Protein AF-A0A4Y8CAP1-F1 (afdb_monomer)

Sequence (110 aa):
MKALWLFLSFTLWLFGAQNLELIKGQALFLELDKKDFLSLKNNDKNIPTFTHPKNQEKILAIFSLPYKNPPQNTKLIAFYKDRKEEIFIKTLEGNYKSEKLQVENKKIFP

Solvent-accessible surface area (backbone atoms only — not comparable to full-atom values): 6872 Å² total; per-residue (Å²): 114,74,67,58,57,58,54,57,61,58,62,73,72,74,74,77,78,79,72,42,76,44,42,45,56,42,73,44,80,45,80,42,68,46,76,60,54,75,50,35,25,50,81,93,44,76,53,72,70,46,74,36,92,85,47,86,63,29,26,32,31,79,48,69,40,48,64,74,86,52,66,68,62,45,64,36,40,40,36,37,83,91,51,74,45,81,46,47,35,37,52,36,81,69,88,79,84,85,85,88,82,90,75,65,62,67,80,82,56,116

Structure (mmCIF, N/CA/C/O backbone):
data_AF-A0A4Y8CAP1-F1
#
_entry.id   AF-A0A4Y8CAP1-F1
#
loop_
_atom_site.group_PDB
_atom_site.id
_atom_site.type_symbol
_atom_site.label_atom_id
_atom_site.label_alt_id
_atom_site.label_comp_id
_atom_site.label_asym_id
_atom_site.label_entity_id
_atom_site.label_seq_id
_atom_site.pdbx_PDB_ins_code
_atom_site.Cartn_x
_atom_site.Cartn_y
_atom_site.Cartn_z
_atom_site.occupancy
_atom_site.B_iso_or_equiv
_atom_site.auth_seq_id
_atom_site.auth_comp_id
_atom_site.auth_asym_id
_atom_site.auth_atom_id
_atom_site.pdbx_PDB_model_num
ATOM 1 N N . MET A 1 1 ? 14.204 34.348 32.697 1.00 56.31 1 MET A N 1
ATOM 2 C CA . MET A 1 1 ? 14.857 33.968 31.418 1.00 56.31 1 MET A CA 1
ATOM 3 C C . MET A 1 1 ? 15.151 32.473 31.292 1.00 56.31 1 MET A C 1
ATOM 5 O O . MET A 1 1 ? 14.858 31.928 30.241 1.00 56.31 1 MET A O 1
ATOM 9 N N . LYS A 1 2 ? 15.661 31.779 32.325 1.00 59.00 2 LYS A N 1
ATOM 10 C CA . LYS A 1 2 ? 15.974 30.331 32.250 1.00 59.00 2 LYS A CA 1
ATOM 11 C C . LYS A 1 2 ? 14.756 29.425 31.973 1.00 59.00 2 LYS A C 1
ATOM 13 O O . LYS A 1 2 ? 14.877 28.459 31.234 1.00 59.00 2 LYS A O 1
ATOM 18 N N . ALA A 1 3 ? 13.576 29.778 32.491 1.00 62.09 3 ALA A N 1
ATOM 19 C CA . ALA A 1 3 ? 12.333 29.032 32.253 1.00 62.09 3 ALA A CA 1
ATOM 20 C C . ALA A 1 3 ? 11.832 29.112 30.797 1.00 62.09 3 ALA A C 1
ATOM 22 O O . ALA A 1 3 ? 11.219 28.171 30.310 1.00 62.09 3 ALA A O 1
ATOM 23 N N . LEU A 1 4 ? 12.137 30.205 30.083 1.00 68.81 4 LEU A N 1
ATOM 24 C CA . LEU A 1 4 ? 11.724 30.387 28.688 1.00 68.81 4 LEU A CA 1
ATOM 25 C C . LEU A 1 4 ? 12.481 29.429 27.755 1.00 68.81 4 LEU A C 1
ATO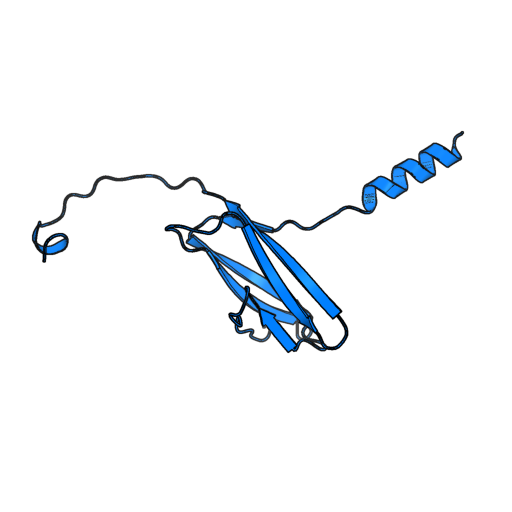M 27 O O . LEU A 1 4 ? 11.895 28.868 26.839 1.00 68.81 4 LEU A O 1
ATOM 31 N N . TRP A 1 5 ? 13.765 29.190 28.039 1.00 67.62 5 TRP A N 1
ATOM 32 C CA . TRP A 1 5 ? 14.599 28.232 27.307 1.00 67.62 5 TRP A CA 1
ATOM 33 C C . TRP A 1 5 ? 14.142 26.782 27.508 1.00 67.62 5 TRP A C 1
ATOM 35 O O . TRP A 1 5 ? 14.177 25.992 26.571 1.00 67.62 5 TRP A O 1
ATOM 45 N N . LEU A 1 6 ? 13.659 26.456 28.710 1.00 69.38 6 LEU A N 1
ATOM 46 C CA . LEU A 1 6 ? 13.090 25.146 29.045 1.00 69.38 6 LEU A CA 1
ATOM 47 C C . LEU A 1 6 ? 11.741 24.905 28.350 1.00 69.38 6 LEU A C 1
ATOM 49 O O . LEU A 1 6 ? 11.434 23.785 27.961 1.00 69.38 6 LEU A O 1
ATOM 53 N N . PHE A 1 7 ? 10.952 25.962 28.151 1.00 68.56 7 PHE A N 1
ATOM 54 C CA . PHE A 1 7 ? 9.703 25.881 27.394 1.00 68.56 7 PHE A CA 1
ATOM 55 C C . PHE A 1 7 ? 9.959 25.740 25.8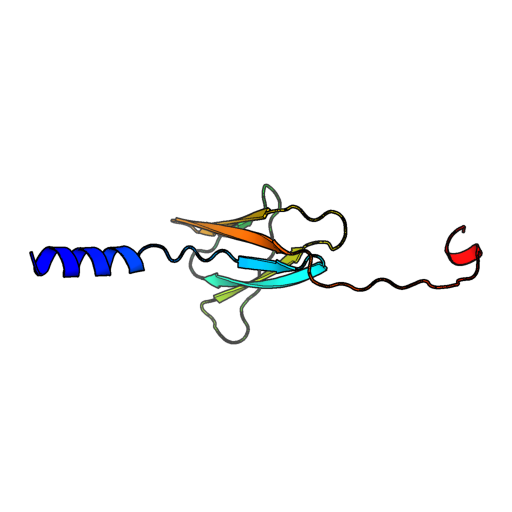85 1.00 68.56 7 PHE A C 1
ATOM 57 O O . PHE A 1 7 ? 9.262 24.991 25.205 1.00 68.56 7 PHE A O 1
ATOM 64 N N . LEU A 1 8 ? 10.996 26.411 25.366 1.00 68.50 8 LEU A N 1
ATOM 65 C CA . LEU A 1 8 ? 11.376 26.359 23.951 1.00 68.50 8 LEU A CA 1
ATOM 66 C C . LEU A 1 8 ? 11.950 24.995 23.531 1.00 68.50 8 LEU A C 1
ATOM 68 O O . LEU A 1 8 ? 11.790 24.591 22.383 1.00 68.50 8 LEU A O 1
ATOM 72 N N . SER A 1 9 ? 12.606 24.266 24.440 1.00 68.25 9 SER A N 1
ATOM 73 C CA . SER A 1 9 ? 13.082 22.908 24.143 1.00 68.25 9 SER A CA 1
ATOM 74 C C . SER A 1 9 ? 11.943 21.886 24.098 1.00 68.25 9 SER A C 1
ATOM 76 O O . SER A 1 9 ? 12.045 20.898 23.372 1.00 68.25 9 SER A O 1
ATOM 78 N N . PHE A 1 10 ? 10.843 22.131 24.816 1.00 64.44 10 PHE A N 1
ATOM 79 C CA . PHE A 1 10 ? 9.694 21.225 24.869 1.00 64.44 10 PHE A CA 1
ATOM 80 C C . PHE A 1 10 ? 8.830 21.281 23.598 1.00 64.44 10 PHE A C 1
ATOM 82 O O . PHE A 1 10 ? 8.250 20.275 23.194 1.00 64.44 10 PHE A O 1
ATOM 89 N N . THR A 1 11 ? 8.777 22.429 22.914 1.00 67.69 11 THR A N 1
ATOM 90 C CA . THR A 1 11 ? 7.980 22.589 21.683 1.00 67.69 11 THR A CA 1
ATOM 91 C C . THR A 1 11 ? 8.588 21.890 20.466 1.00 67.69 11 THR A C 1
ATOM 93 O O . THR A 1 11 ? 7.858 21.539 19.540 1.00 67.69 11 THR A O 1
ATOM 96 N N . LEU A 1 12 ? 9.897 21.618 20.476 1.00 60.38 12 LEU A N 1
ATOM 97 C CA . LEU A 1 12 ? 10.597 20.929 19.383 1.00 60.38 12 LEU A CA 1
ATOM 98 C C . LEU A 1 12 ? 10.274 19.428 19.295 1.00 60.38 12 LEU A C 1
ATOM 100 O O . LEU A 1 12 ? 10.524 18.814 18.262 1.00 60.38 12 LEU A O 1
ATOM 104 N N . TRP A 1 13 ? 9.687 18.838 20.340 1.00 57.38 13 TRP A N 1
ATOM 105 C CA . TRP A 1 13 ? 9.335 17.412 20.372 1.00 57.38 13 TRP A CA 1
ATOM 106 C C . TRP A 1 13 ? 7.915 17.111 19.871 1.00 57.38 13 TRP A C 1
ATOM 108 O O . TRP A 1 13 ? 7.557 15.947 19.718 1.00 57.38 13 TRP A O 1
ATOM 118 N N . LEU A 1 14 ? 7.098 18.134 19.595 1.00 56.31 14 LEU A N 1
ATOM 119 C CA . LEU A 1 14 ? 5.673 17.957 19.277 1.00 56.31 14 LEU A CA 1
ATOM 120 C C . LEU A 1 14 ? 5.369 17.681 17.794 1.00 56.31 14 LEU A C 1
ATOM 122 O O . LEU A 1 14 ? 4.234 17.345 17.467 1.00 56.31 14 LEU A O 1
ATOM 126 N N . PHE A 1 15 ? 6.350 17.781 16.892 1.00 51.88 15 PHE A N 1
ATOM 127 C CA . PHE A 1 15 ? 6.128 17.678 15.441 1.00 51.88 15 PHE A CA 1
ATOM 128 C C . PHE A 1 15 ? 6.930 16.547 14.790 1.00 51.88 15 PHE A C 1
ATOM 130 O O . PHE A 1 15 ? 7.733 16.760 13.887 1.00 51.88 15 PHE A O 1
ATOM 137 N N . GLY A 1 16 ? 6.681 15.316 15.231 1.00 51.19 16 GLY A N 1
ATOM 138 C CA . GLY A 1 16 ? 7.081 14.106 14.513 1.00 51.19 16 GLY A CA 1
ATOM 139 C C . GLY A 1 16 ? 5.959 13.615 13.601 1.00 51.19 16 GLY A C 1
ATOM 140 O O . GLY A 1 16 ? 5.383 12.566 13.868 1.00 51.19 16 GLY A O 1
ATOM 141 N N . ALA A 1 17 ? 5.606 14.364 12.552 1.00 56.03 17 ALA A N 1
ATOM 142 C CA . ALA A 1 17 ? 4.733 13.819 11.513 1.00 56.03 17 ALA A CA 1
ATOM 143 C C . ALA A 1 17 ? 5.485 12.674 10.816 1.00 56.03 17 ALA A C 1
ATOM 145 O O . ALA A 1 17 ? 6.482 12.907 10.131 1.00 56.03 17 ALA A O 1
ATOM 146 N N . GLN A 1 18 ? 5.045 11.433 11.030 1.00 60.09 18 GLN A N 1
ATOM 147 C CA . GLN A 1 18 ? 5.595 10.263 10.349 1.00 60.09 18 GLN A CA 1
ATOM 148 C C . GLN A 1 18 ? 5.176 10.306 8.876 1.00 60.09 18 GLN A C 1
ATOM 150 O O . GLN A 1 18 ? 4.129 9.793 8.491 1.00 60.09 18 GLN A O 1
ATOM 155 N N . ASN A 1 19 ? 5.990 10.955 8.046 1.00 75.00 19 ASN A N 1
ATOM 156 C CA . ASN A 1 19 ? 5.864 10.863 6.598 1.00 75.00 19 ASN A CA 1
ATOM 157 C C . ASN A 1 19 ? 6.507 9.549 6.159 1.00 75.00 19 ASN A C 1
ATOM 159 O O . ASN A 1 19 ? 7.726 9.393 6.246 1.00 75.00 19 ASN A O 1
ATOM 163 N N . LEU A 1 20 ? 5.690 8.598 5.718 1.00 94.38 20 LEU A N 1
ATOM 164 C CA . LEU A 1 20 ? 6.197 7.354 5.156 1.00 94.38 20 LEU A CA 1
ATOM 165 C C . LEU A 1 20 ? 6.728 7.623 3.747 1.00 94.38 20 LEU A C 1
ATOM 167 O O . LEU A 1 20 ? 6.151 8.400 2.986 1.00 94.38 20 LEU A O 1
ATOM 171 N N . GLU A 1 21 ? 7.807 6.946 3.379 1.00 95.69 21 GLU A N 1
ATOM 172 C CA . GLU A 1 21 ? 8.366 6.993 2.032 1.00 95.69 21 GLU A CA 1
ATOM 173 C C . GLU A 1 21 ? 8.385 5.582 1.438 1.00 95.69 21 GLU A C 1
ATOM 175 O O . GLU A 1 21 ? 8.684 4.612 2.138 1.00 95.69 21 GLU A O 1
ATOM 180 N N . LEU A 1 22 ? 8.042 5.450 0.154 1.00 97.81 22 LEU A N 1
ATOM 181 C CA . LEU A 1 22 ? 8.018 4.159 -0.537 1.00 97.81 22 LEU A CA 1
ATOM 182 C C . LEU A 1 22 ? 8.526 4.303 -1.971 1.00 97.81 22 LEU A C 1
ATOM 184 O O . LEU A 1 22 ? 8.063 5.158 -2.726 1.00 97.81 22 LEU A O 1
ATOM 188 N N . ILE A 1 23 ? 9.469 3.448 -2.367 1.00 98.25 23 ILE A N 1
ATOM 189 C CA . ILE A 1 23 ? 9.993 3.435 -3.735 1.00 98.25 23 ILE A CA 1
ATOM 190 C C . ILE A 1 23 ? 8.937 2.862 -4.689 1.00 98.25 23 ILE A C 1
ATOM 192 O O . ILE A 1 23 ? 8.295 1.850 -4.396 1.00 98.25 23 ILE A O 1
ATOM 196 N N . LYS A 1 24 ? 8.756 3.492 -5.854 1.00 98.12 24 LYS A N 1
ATOM 197 C CA . LYS A 1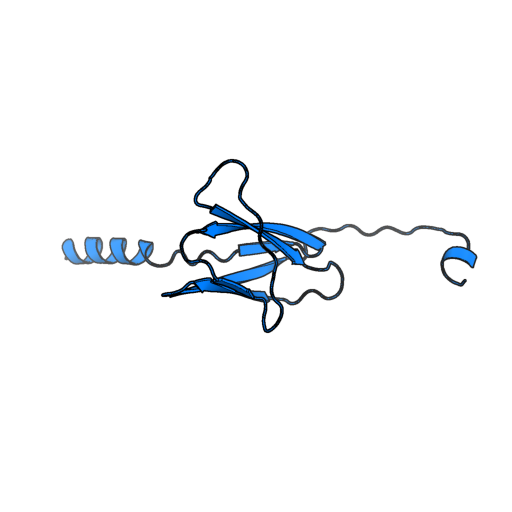 24 ? 7.832 3.014 -6.893 1.00 98.12 24 LYS A CA 1
ATOM 198 C C . LYS A 1 24 ? 8.125 1.559 -7.280 1.00 98.12 24 LYS A C 1
ATOM 200 O O . LYS A 1 24 ? 9.268 1.197 -7.513 1.00 98.12 24 LYS A O 1
ATOM 205 N N . GLY A 1 25 ? 7.104 0.714 -7.384 1.00 97.69 25 GLY A N 1
ATOM 206 C CA . GLY A 1 25 ? 7.269 -0.718 -7.661 1.00 97.69 25 GLY A CA 1
ATOM 207 C C . GLY A 1 25 ? 7.534 -1.590 -6.428 1.00 97.69 25 GLY A C 1
ATOM 208 O O . GLY A 1 25 ? 7.690 -2.798 -6.585 1.00 97.69 25 GLY A O 1
ATOM 209 N N . GLN A 1 26 ? 7.571 -1.018 -5.219 1.00 98.38 26 GLN A N 1
ATOM 210 C CA . GLN A 1 26 ? 7.640 -1.769 -3.963 1.00 98.38 26 GLN A CA 1
ATOM 211 C C . GLN A 1 26 ? 6.277 -1.861 -3.260 1.00 98.38 26 GLN A C 1
ATOM 213 O O . GLN A 1 26 ? 5.322 -1.144 -3.580 1.00 98.38 26 GLN A O 1
ATOM 218 N N . ALA A 1 27 ? 6.214 -2.754 -2.271 1.00 98.12 27 ALA A N 1
ATOM 219 C CA . ALA A 1 27 ? 5.091 -2.915 -1.362 1.00 98.12 27 ALA A CA 1
ATOM 220 C C . ALA A 1 27 ? 5.521 -2.649 0.087 1.00 98.12 27 ALA A C 1
ATOM 222 O O . ALA A 1 27 ? 6.644 -2.965 0.476 1.00 98.12 27 ALA A O 1
ATOM 223 N N . LEU A 1 28 ? 4.606 -2.100 0.878 1.00 97.12 28 LEU A N 1
ATOM 224 C CA . LEU A 1 28 ? 4.760 -1.815 2.297 1.00 97.12 28 LEU A CA 1
ATOM 225 C C . LEU A 1 28 ? 3.663 -2.542 3.076 1.00 97.12 28 LEU A C 1
ATOM 227 O O . LEU A 1 28 ? 2.486 -2.464 2.717 1.00 97.12 28 LEU A O 1
ATOM 231 N N . PHE A 1 29 ? 4.051 -3.219 4.155 1.00 98.06 29 PHE A N 1
ATOM 232 C CA . PHE A 1 29 ? 3.109 -3.723 5.149 1.00 98.06 29 PHE A CA 1
ATOM 233 C C . PHE A 1 29 ? 2.807 -2.602 6.141 1.00 98.06 29 PHE A C 1
ATOM 235 O O . PHE A 1 29 ? 3.678 -2.184 6.899 1.00 98.06 29 PHE A O 1
ATOM 242 N N . LEU A 1 30 ? 1.577 -2.104 6.107 1.00 97.56 30 LEU A N 1
ATOM 243 C CA . LEU A 1 30 ? 1.065 -1.130 7.061 1.00 97.56 30 LEU A CA 1
ATOM 244 C C . LEU A 1 30 ? 0.494 -1.875 8.260 1.00 97.56 30 LEU A C 1
ATOM 246 O O . LEU A 1 30 ? -0.389 -2.712 8.086 1.00 97.56 30 LEU A O 1
ATOM 250 N N . GLU A 1 31 ? 0.981 -1.557 9.455 1.00 98.00 31 GLU A N 1
ATOM 251 C CA . GLU A 1 31 ? 0.459 -2.085 10.712 1.00 98.00 31 GLU A CA 1
ATOM 252 C C . GLU A 1 31 ? -0.472 -1.064 11.366 1.00 98.00 31 GLU A C 1
ATOM 254 O O . GLU A 1 31 ? -0.082 0.078 11.594 1.00 98.00 31 GLU A O 1
ATOM 259 N N . LEU A 1 32 ? -1.705 -1.480 11.662 1.00 97.62 32 LEU A N 1
ATOM 260 C CA . LEU A 1 32 ? -2.750 -0.640 12.251 1.00 97.62 32 LEU A CA 1
ATOM 261 C C . LEU A 1 32 ? -3.347 -1.316 13.485 1.00 97.62 32 LEU A C 1
ATOM 263 O O . LEU A 1 32 ? -3.301 -2.543 13.621 1.00 97.62 32 LEU A O 1
ATOM 267 N N . ASP A 1 33 ? -3.939 -0.521 14.375 1.00 98.00 33 ASP A N 1
ATOM 268 C CA . ASP A 1 33 ? -4.693 -1.048 15.512 1.00 98.00 33 ASP A CA 1
ATOM 269 C C . ASP A 1 33 ? -5.902 -1.850 15.016 1.00 98.00 33 ASP A C 1
ATOM 271 O O . ASP A 1 33 ? -6.664 -1.408 14.159 1.00 98.00 33 ASP A O 1
ATOM 275 N N . LYS A 1 34 ? -6.110 -3.045 15.572 1.00 98.19 34 LYS A N 1
ATOM 276 C CA . LYS A 1 34 ? -7.275 -3.883 15.255 1.00 98.19 34 LYS A CA 1
ATOM 277 C C . LYS A 1 34 ? -8.543 -3.371 15.933 1.00 98.19 34 LYS A C 1
ATOM 279 O O . LYS A 1 34 ? -9.644 -3.534 15.407 1.00 98.19 34 LYS A O 1
ATOM 284 N N . LYS A 1 35 ? -8.399 -2.815 17.138 1.00 97.88 35 LYS A N 1
ATOM 285 C CA . LYS A 1 35 ? -9.524 -2.381 17.963 1.00 97.88 35 LYS A CA 1
ATOM 286 C C . LYS A 1 35 ? -10.294 -1.273 17.244 1.00 97.88 35 LYS A C 1
ATOM 288 O O . LYS A 1 35 ? -9.720 -0.264 16.858 1.00 97.88 35 LYS A O 1
ATOM 293 N N . ASP A 1 36 ? -11.598 -1.487 17.082 1.00 97.62 36 ASP A N 1
ATOM 294 C CA . ASP A 1 36 ? -12.544 -0.544 16.476 1.00 97.62 36 ASP A CA 1
ATOM 295 C C . ASP A 1 36 ? -12.241 -0.130 15.025 1.00 97.62 36 ASP A C 1
ATOM 297 O O . ASP A 1 36 ? -12.856 0.811 14.523 1.00 97.62 36 ASP A O 1
ATOM 301 N N . PHE A 1 37 ? -11.350 -0.847 14.332 1.00 98.31 37 PHE A N 1
ATOM 302 C CA . PHE A 1 37 ? -11.070 -0.639 12.914 1.00 98.31 37 PHE A CA 1
ATOM 303 C C . PHE A 1 37 ? -12.285 -1.010 12.054 1.00 98.31 37 PHE A C 1
ATOM 305 O O . PHE A 1 37 ? -12.884 -2.073 12.232 1.00 98.31 37 PHE A O 1
ATOM 312 N N . LEU A 1 38 ? -12.627 -0.143 11.100 1.00 97.88 38 LEU A N 1
ATOM 313 C CA . LEU A 1 38 ? -13.739 -0.340 10.168 1.00 97.88 38 LEU A CA 1
ATOM 314 C C . LEU A 1 38 ? -13.246 -0.582 8.741 1.00 97.88 38 LEU A C 1
ATOM 316 O O . LEU A 1 38 ? -13.658 -1.543 8.096 1.00 97.88 38 LEU A O 1
ATOM 320 N N . SER A 1 39 ? -12.392 0.303 8.220 1.00 97.94 39 SER A N 1
ATOM 321 C CA . SER A 1 39 ? -11.873 0.189 6.851 1.00 97.94 39 SER A CA 1
ATOM 322 C C . SER A 1 39 ? -10.616 1.026 6.640 1.00 97.94 39 SER A C 1
ATOM 324 O O . SER A 1 39 ? -10.418 2.038 7.308 1.00 97.94 39 SER A O 1
ATOM 326 N N . LEU A 1 40 ? -9.796 0.629 5.668 1.00 98.50 40 LEU A N 1
ATOM 327 C CA . LEU A 1 40 ? -8.661 1.405 5.176 1.00 98.50 40 LEU A CA 1
ATOM 328 C C . LEU A 1 40 ? -8.947 1.774 3.725 1.00 98.50 40 LEU A C 1
ATOM 330 O O . LEU A 1 40 ? -9.168 0.889 2.900 1.00 98.50 40 LEU A O 1
ATOM 334 N N . LYS A 1 41 ? -8.937 3.065 3.397 1.00 98.06 41 LYS A N 1
ATOM 335 C CA . LYS A 1 41 ? -9.255 3.535 2.046 1.00 98.06 41 LYS A CA 1
ATOM 336 C C . LYS A 1 41 ? -8.120 4.325 1.416 1.00 98.06 41 LYS A C 1
ATOM 338 O O . LYS A 1 41 ? -7.442 5.100 2.086 1.00 98.06 41 LYS A O 1
ATOM 343 N N . ASN A 1 42 ? -7.977 4.159 0.105 1.00 96.88 42 ASN A N 1
ATOM 344 C CA . ASN A 1 42 ? -7.254 5.063 -0.779 1.00 96.88 42 ASN A CA 1
ATOM 345 C C . ASN A 1 42 ? -8.271 5.707 -1.723 1.00 96.88 42 ASN A C 1
ATOM 347 O O . ASN A 1 42 ? -8.770 5.039 -2.636 1.00 96.88 42 ASN A O 1
ATOM 351 N N . ASN A 1 43 ? -8.605 6.975 -1.486 1.00 93.50 43 ASN A N 1
ATOM 352 C CA . ASN A 1 43 ? -9.771 7.620 -2.094 1.00 93.50 43 ASN A CA 1
ATOM 353 C C . ASN A 1 43 ? -11.027 6.746 -1.873 1.00 93.50 43 ASN A C 1
ATOM 355 O O . ASN A 1 43 ? -11.364 6.440 -0.730 1.00 93.50 43 ASN A O 1
ATOM 359 N N . ASP A 1 44 ? -11.668 6.271 -2.942 1.00 93.81 44 ASP A N 1
ATOM 360 C CA . ASP A 1 44 ? -12.870 5.428 -2.864 1.00 93.81 44 ASP A CA 1
ATOM 361 C C . ASP A 1 44 ? -12.574 3.920 -2.801 1.00 93.81 44 ASP A C 1
ATOM 363 O O . ASP A 1 44 ? -13.483 3.107 -2.623 1.00 93.81 44 ASP A O 1
ATOM 367 N N . LYS A 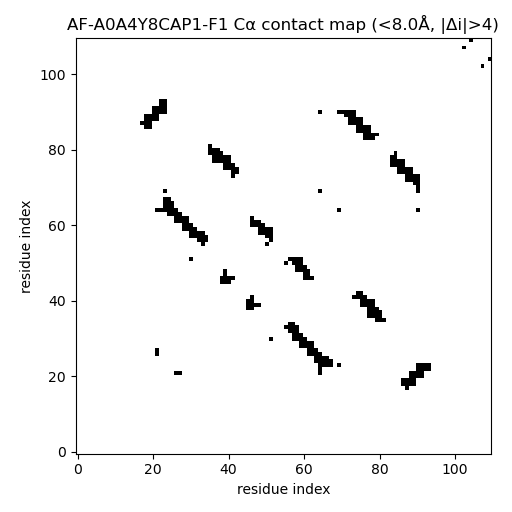1 45 ? -11.306 3.515 -2.943 1.00 95.06 45 LYS A N 1
ATOM 368 C CA . LYS A 1 45 ? -10.915 2.100 -2.985 1.00 95.06 45 LYS A CA 1
ATOM 369 C C . LYS A 1 45 ? -10.615 1.579 -1.588 1.00 95.06 45 LYS A C 1
ATOM 371 O O . LYS A 1 45 ? -9.737 2.103 -0.905 1.00 95.06 45 LYS A O 1
ATOM 376 N N . ASN A 1 46 ? -11.303 0.512 -1.192 1.00 97.06 46 ASN A N 1
ATOM 377 C CA . ASN A 1 46 ? -11.010 -0.199 0.048 1.00 97.06 46 ASN A CA 1
ATOM 378 C C . ASN A 1 46 ? -9.750 -1.062 -0.111 1.00 97.06 46 ASN A C 1
ATOM 380 O O . ASN A 1 46 ? -9.619 -1.795 -1.093 1.00 97.06 46 ASN A O 1
ATOM 384 N N . ILE A 1 47 ? -8.846 -0.985 0.860 1.00 97.88 47 ILE A N 1
ATOM 385 C CA . ILE A 1 47 ? -7.648 -1.815 0.947 1.00 97.88 47 ILE A CA 1
ATOM 386 C C . ILE A 1 47 ? -7.942 -2.937 1.950 1.00 97.88 47 ILE A C 1
ATOM 388 O O . ILE A 1 47 ? -8.269 -2.645 3.103 1.00 97.88 47 ILE A O 1
ATOM 392 N N . PRO A 1 48 ? -7.854 -4.213 1.538 1.00 98.25 48 PRO A N 1
ATOM 393 C CA . PRO A 1 48 ? -8.117 -5.328 2.431 1.00 98.25 48 PRO A CA 1
ATOM 394 C C . PRO A 1 48 ? -7.055 -5.424 3.528 1.00 98.25 48 PRO A C 1
ATOM 396 O O . PRO A 1 48 ? -5.880 -5.113 3.318 1.00 98.25 48 PRO A O 1
ATOM 399 N N . THR A 1 49 ? -7.483 -5.908 4.690 1.00 98.50 49 THR A N 1
ATOM 400 C CA . THR A 1 49 ? -6.624 -6.154 5.846 1.00 98.50 49 THR A CA 1
ATOM 401 C C . THR A 1 49 ? -6.669 -7.621 6.254 1.00 98.50 49 THR A C 1
ATOM 403 O O . THR A 1 49 ? -7.606 -8.354 5.934 1.00 98.50 49 THR A O 1
ATOM 406 N N . PHE A 1 50 ? -5.642 -8.057 6.971 1.00 98.38 50 PHE A N 1
ATOM 407 C CA . PHE A 1 50 ? -5.555 -9.384 7.571 1.00 98.38 50 PHE A CA 1
ATOM 408 C C . PHE A 1 50 ? -4.918 -9.290 8.958 1.00 98.38 50 PHE A C 1
ATOM 410 O O . PHE A 1 50 ? -4.300 -8.289 9.316 1.00 98.38 50 PHE A O 1
ATOM 417 N N . THR A 1 51 ? -5.099 -10.318 9.782 1.00 98.06 51 THR A N 1
ATOM 418 C CA . THR A 1 51 ? -4.579 -10.331 11.155 1.00 98.06 51 THR A CA 1
ATOM 419 C C . THR A 1 51 ? -3.057 -10.362 11.172 1.00 98.06 51 THR A C 1
ATOM 421 O O . THR A 1 51 ? -2.450 -11.172 10.467 1.00 98.06 51 THR A O 1
ATOM 424 N N . HIS A 1 52 ? -2.438 -9.537 12.019 1.00 98.31 52 HIS A N 1
ATOM 425 C CA . HIS A 1 52 ? -1.003 -9.632 12.242 1.00 98.31 52 HIS A CA 1
ATOM 426 C C . HIS A 1 52 ? -0.686 -10.985 12.924 1.00 98.31 52 HIS A C 1
ATOM 428 O O . HIS A 1 52 ? -1.302 -11.320 13.935 1.00 98.31 52 HIS A O 1
ATOM 434 N N . PRO A 1 53 ? 0.283 -11.779 12.427 1.00 97.50 53 PRO A N 1
ATOM 435 C CA . PRO A 1 53 ? 0.494 -13.152 12.902 1.00 97.50 53 PRO A CA 1
ATOM 436 C C . PRO A 1 53 ? 1.053 -13.245 14.330 1.00 97.50 53 PRO A C 1
ATOM 438 O O . PRO A 1 53 ? 0.801 -14.223 15.023 1.00 97.50 53 PRO A O 1
ATOM 441 N N . LYS A 1 54 ? 1.837 -12.247 14.767 1.00 98.06 54 LYS A N 1
ATOM 442 C CA . LYS A 1 54 ? 2.458 -12.214 16.107 1.00 98.06 54 LYS A CA 1
ATOM 443 C C . LYS A 1 54 ? 1.722 -11.342 17.132 1.00 98.06 54 LYS A C 1
ATOM 445 O O . LYS A 1 54 ? 1.598 -11.744 18.279 1.00 98.06 54 LYS A O 1
ATOM 450 N N . ASN A 1 55 ? 1.253 -10.158 16.735 1.00 97.75 55 ASN A N 1
ATOM 451 C CA . ASN A 1 55 ? 0.547 -9.228 17.607 1.00 97.75 55 ASN A CA 1
ATOM 452 C C . ASN A 1 55 ? -0.971 -9.293 17.371 1.00 97.75 55 ASN A C 1
ATOM 454 O O . ASN A 1 55 ? -1.465 -8.853 16.338 1.00 97.75 55 ASN A O 1
ATOM 458 N N . GLN A 1 56 ? -1.719 -9.820 18.341 1.00 96.88 56 GLN A N 1
ATOM 459 C CA . GLN A 1 56 ? -3.171 -10.007 18.219 1.00 96.88 56 GLN A CA 1
ATOM 460 C C . GLN A 1 56 ? -3.972 -8.696 18.225 1.00 96.88 56 GLN A C 1
ATOM 462 O O . GLN A 1 56 ? -5.124 -8.680 17.779 1.00 96.88 56 GLN A O 1
ATOM 467 N N . GLU A 1 57 ? -3.369 -7.603 18.695 1.00 98.25 57 GLU A N 1
ATOM 468 C CA . GLU A 1 57 ? -3.984 -6.274 18.756 1.00 98.25 57 GLU A CA 1
ATOM 469 C C . GLU A 1 57 ? -3.837 -5.494 17.445 1.00 98.25 57 GLU A C 1
ATOM 471 O O . GLU A 1 57 ? -4.357 -4.384 17.327 1.00 98.25 57 GLU A O 1
ATOM 476 N N . LYS A 1 58 ? -3.156 -6.070 16.447 1.00 98.31 58 LYS A N 1
ATOM 477 C CA . LYS A 1 58 ? -2.818 -5.405 15.190 1.00 98.31 58 LYS A CA 1
ATOM 478 C C . LYS A 1 58 ? -3.387 -6.127 13.975 1.00 98.31 58 LYS A C 1
ATOM 480 O O . LYS A 1 58 ? -3.578 -7.348 13.953 1.00 98.31 58 LYS A O 1
ATOM 485 N N . ILE A 1 59 ? -3.630 -5.350 12.932 1.00 98.38 59 ILE A N 1
ATOM 486 C CA . ILE A 1 59 ? -3.921 -5.830 11.583 1.00 98.38 59 ILE A CA 1
ATOM 487 C C . ILE A 1 59 ? -2.878 -5.285 10.618 1.00 98.38 59 ILE A C 1
ATOM 489 O O . ILE A 1 59 ? -2.235 -4.270 10.878 1.00 98.38 59 ILE A O 1
ATOM 493 N N . LEU A 1 60 ? -2.729 -5.976 9.498 1.00 98.62 60 LEU A N 1
ATOM 494 C CA . LEU A 1 60 ? -1.831 -5.615 8.421 1.00 98.62 60 LEU A CA 1
ATOM 495 C C . LEU A 1 60 ? -2.624 -5.321 7.149 1.00 98.62 60 LEU A C 1
ATOM 497 O O . LEU A 1 60 ? -3.599 -6.010 6.844 1.00 98.62 60 LEU A O 1
ATOM 501 N N . ALA A 1 61 ? -2.169 -4.333 6.388 1.00 98.44 61 ALA A N 1
ATOM 502 C CA . ALA A 1 61 ? -2.545 -4.110 4.996 1.00 98.44 61 ALA A CA 1
ATOM 503 C C . ALA A 1 61 ? -1.288 -4.090 4.131 1.00 98.44 61 ALA A C 1
ATOM 505 O O . ALA A 1 61 ? -0.248 -3.590 4.553 1.00 98.44 61 ALA A O 1
ATOM 506 N N . ILE A 1 62 ? -1.388 -4.588 2.900 1.00 98.44 62 ILE A N 1
ATOM 507 C CA . ILE A 1 62 ? -0.323 -4.430 1.908 1.00 98.44 62 ILE A CA 1
ATOM 508 C C . ILE A 1 62 ? -0.704 -3.258 1.013 1.00 98.44 62 ILE A C 1
ATOM 510 O O . ILE A 1 62 ? -1.702 -3.311 0.294 1.00 98.44 62 ILE A O 1
ATOM 514 N N . PHE A 1 63 ? 0.101 -2.203 1.051 1.00 98.06 63 PHE A N 1
ATOM 515 C CA . PHE A 1 63 ? 0.010 -1.092 0.114 1.00 98.06 63 PHE A CA 1
ATOM 516 C C . PHE A 1 63 ? 1.142 -1.199 -0.906 1.00 98.06 63 PHE A C 1
ATOM 518 O O . PHE A 1 63 ? 2.281 -1.482 -0.543 1.00 98.06 63 PHE A O 1
ATOM 525 N N . SER A 1 64 ? 0.855 -0.976 -2.185 1.00 97.94 64 SER A N 1
ATOM 526 C CA . SER A 1 64 ? 1.859 -1.058 -3.249 1.00 97.94 64 SER A CA 1
ATOM 527 C C . SER A 1 64 ? 1.781 0.151 -4.160 1.00 97.94 64 SER A C 1
ATOM 529 O O . SER A 1 64 ? 0.690 0.588 -4.532 1.00 97.94 64 SER A O 1
ATOM 531 N N . LEU A 1 65 ? 2.948 0.655 -4.558 1.00 98.06 65 LEU A N 1
ATOM 532 C CA . LEU A 1 65 ? 3.055 1.663 -5.607 1.00 98.06 65 LEU A CA 1
ATOM 533 C C . LEU A 1 65 ? 3.403 0.980 -6.930 1.00 98.06 65 LEU A C 1
ATOM 535 O O . LEU A 1 65 ? 4.336 0.176 -6.964 1.00 98.06 65 LEU A O 1
ATOM 539 N N . PRO A 1 66 ? 2.716 1.298 -8.039 1.00 98.00 66 PRO A N 1
ATOM 540 C CA . PRO A 1 66 ? 3.124 0.797 -9.342 1.00 98.00 66 PRO A CA 1
ATOM 541 C C . PRO A 1 66 ? 4.477 1.401 -9.734 1.00 98.00 66 PRO A C 1
ATOM 543 O O . PRO A 1 66 ? 4.770 2.552 -9.424 1.00 98.00 66 PRO A O 1
ATOM 546 N N . TYR A 1 67 ? 5.302 0.644 -10.458 1.00 97.69 67 TYR A N 1
ATOM 547 C CA . TYR A 1 67 ? 6.551 1.185 -11.006 1.00 97.69 67 TYR A CA 1
ATOM 548 C C . TYR A 1 67 ? 6.286 2.242 -12.091 1.00 97.69 67 TYR A C 1
ATOM 550 O O . TYR A 1 67 ? 6.938 3.284 -12.145 1.00 97.69 67 TYR A O 1
ATOM 558 N N . LYS A 1 68 ? 5.315 1.968 -12.971 1.00 97.56 68 LYS A N 1
ATOM 559 C CA . LYS A 1 68 ? 4.922 2.856 -14.068 1.00 97.56 68 LYS A CA 1
ATOM 560 C C . LYS A 1 68 ? 3.859 3.839 -13.581 1.00 97.56 68 LYS A C 1
ATOM 562 O O . LYS A 1 68 ? 2.825 3.414 -13.079 1.00 97.56 68 LYS A O 1
ATOM 567 N N . ASN A 1 69 ? 4.102 5.129 -13.802 1.00 96.81 69 ASN A N 1
ATOM 568 C CA . ASN A 1 69 ? 3.186 6.233 -13.492 1.00 96.81 69 ASN A CA 1
ATOM 569 C C . ASN A 1 69 ? 2.623 6.213 -12.049 1.00 96.81 69 ASN A C 1
ATOM 571 O O . ASN A 1 69 ? 1.402 6.280 -11.881 1.00 96.81 69 ASN A O 1
ATOM 575 N N . PRO A 1 70 ? 3.463 6.103 -11.000 1.00 97.31 70 PRO A N 1
ATOM 576 C CA . PRO A 1 70 ? 2.985 6.242 -9.628 1.00 97.31 70 PRO A CA 1
ATOM 577 C C . PRO A 1 70 ? 2.502 7.676 -9.346 1.00 97.31 70 PRO A C 1
ATOM 579 O O . PRO A 1 70 ? 3.029 8.630 -9.926 1.00 97.31 70 PRO A O 1
ATOM 582 N N . PRO A 1 71 ? 1.541 7.868 -8.424 1.00 97.12 71 PRO A N 1
ATOM 583 C CA . PRO A 1 71 ? 1.261 9.195 -7.882 1.00 97.12 71 PRO A CA 1
ATOM 584 C C . PRO A 1 71 ? 2.478 9.708 -7.099 1.00 97.12 71 PRO A C 1
ATOM 586 O O . PRO A 1 71 ? 3.214 8.918 -6.516 1.00 97.12 71 PRO A O 1
ATOM 589 N N . GLN A 1 72 ? 2.681 11.025 -7.030 1.00 96.56 72 GLN A N 1
ATOM 590 C CA . GLN A 1 72 ? 3.784 11.601 -6.242 1.00 96.56 72 GLN A CA 1
ATOM 591 C C . GLN A 1 72 ? 3.592 11.395 -4.735 1.00 96.56 72 GLN A C 1
ATOM 593 O O . GLN A 1 72 ? 4.545 11.116 -4.014 1.00 96.56 72 GLN A O 1
ATOM 598 N N . ASN A 1 73 ? 2.348 11.511 -4.268 1.00 95.94 73 ASN A N 1
ATOM 599 C CA . ASN A 1 73 ? 1.960 11.296 -2.882 1.00 95.94 73 ASN A CA 1
ATOM 600 C C . ASN A 1 73 ? 0.665 10.488 -2.845 1.00 95.94 73 ASN A C 1
ATOM 602 O O . ASN A 1 73 ? -0.218 10.684 -3.682 1.00 95.94 73 ASN A O 1
ATOM 606 N N . THR A 1 74 ? 0.540 9.616 -1.854 1.00 96.62 74 THR A N 1
ATOM 607 C CA . THR A 1 74 ? -0.692 8.886 -1.557 1.00 96.62 74 THR A CA 1
ATOM 608 C C . THR A 1 74 ? -1.146 9.216 -0.144 1.00 96.62 74 THR A C 1
ATOM 610 O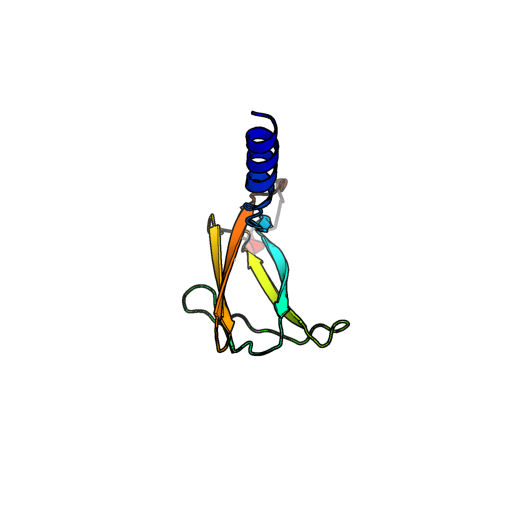 O . THR A 1 74 ? -0.348 9.173 0.789 1.00 96.62 74 THR A O 1
ATOM 613 N N . LYS A 1 75 ? -2.434 9.521 0.016 1.00 96.75 75 LYS A N 1
ATOM 614 C CA . LYS A 1 75 ? -3.086 9.665 1.317 1.00 96.75 75 LYS A CA 1
ATOM 615 C C . LYS A 1 75 ? -4.022 8.481 1.522 1.00 96.75 75 LYS A C 1
ATOM 617 O O . LYS A 1 75 ? -4.985 8.318 0.774 1.00 96.75 75 LYS A O 1
ATOM 622 N N . LEU A 1 76 ? -3.742 7.675 2.536 1.00 97.19 76 LEU A N 1
ATOM 623 C CA . LEU A 1 76 ? -4.645 6.633 3.005 1.00 97.19 76 LEU A CA 1
ATOM 624 C C . LEU A 1 76 ? -5.401 7.135 4.230 1.00 97.19 76 LEU A C 1
ATOM 626 O O . LEU A 1 76 ? -4.888 7.951 4.996 1.00 97.19 76 LEU A O 1
ATOM 630 N N . ILE A 1 77 ? -6.623 6.649 4.413 1.00 97.69 77 ILE A N 1
ATOM 631 C CA . ILE A 1 77 ? -7.432 6.970 5.587 1.00 97.69 77 ILE A CA 1
ATOM 632 C C . ILE A 1 77 ? -7.881 5.663 6.227 1.00 97.69 77 ILE A C 1
ATOM 634 O O . ILE A 1 77 ? -8.626 4.894 5.613 1.00 97.69 77 ILE A O 1
ATOM 638 N N . ALA A 1 78 ? -7.429 5.419 7.455 1.00 98.06 78 ALA A N 1
ATOM 639 C CA . ALA A 1 78 ? -7.956 4.363 8.305 1.00 98.06 78 ALA A CA 1
ATOM 640 C C . ALA A 1 78 ? -9.133 4.922 9.112 1.00 98.06 78 ALA A C 1
ATOM 642 O O . ALA A 1 78 ? -8.992 5.865 9.895 1.00 98.06 78 ALA A O 1
ATOM 643 N N . PHE A 1 79 ? -10.314 4.356 8.889 1.00 98.06 79 PHE A N 1
ATOM 644 C CA . PHE A 1 79 ? -11.530 4.685 9.615 1.00 98.06 79 PHE A CA 1
ATOM 645 C C . PHE A 1 79 ? -11.693 3.721 10.783 1.00 98.06 79 PHE A C 1
ATOM 647 O O . PHE A 1 79 ? -11.746 2.504 10.588 1.00 98.06 79 PHE A O 1
ATOM 654 N N . TYR A 1 80 ? -11.822 4.283 11.976 1.00 98.19 80 TYR A N 1
ATOM 655 C CA . TYR A 1 80 ? -12.233 3.593 13.190 1.00 98.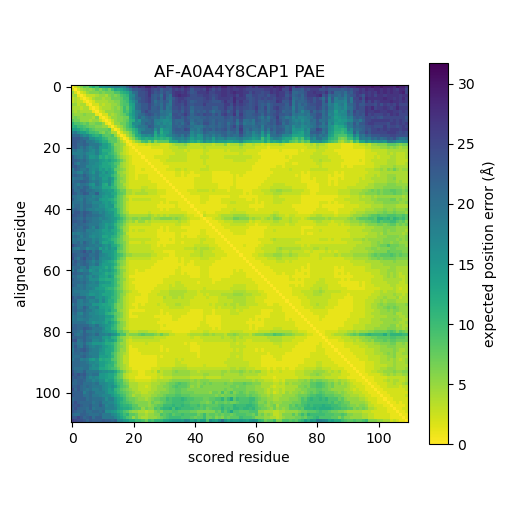19 80 TYR A CA 1
ATOM 656 C C . TYR A 1 80 ? -13.625 4.090 13.595 1.00 98.19 80 TYR A C 1
ATOM 658 O O . TYR A 1 80 ? -14.127 5.057 13.020 1.00 98.19 80 TYR A O 1
ATOM 666 N N . LYS A 1 81 ? -14.253 3.461 14.594 1.00 97.19 81 LYS A N 1
ATOM 667 C CA . LYS A 1 81 ? -15.564 3.910 15.103 1.00 97.19 81 LYS A CA 1
ATOM 668 C C . LYS A 1 81 ? -15.566 5.376 15.550 1.00 97.19 81 LYS A C 1
ATOM 670 O O . LYS A 1 81 ? -16.458 6.118 15.156 1.00 97.19 81 LYS A O 1
ATOM 675 N N . ASP A 1 82 ? -14.537 5.785 16.295 1.00 95.81 82 ASP A N 1
ATOM 676 C CA . ASP A 1 82 ? -14.510 7.094 16.970 1.00 95.81 82 ASP A CA 1
ATOM 677 C C . ASP A 1 82 ? -13.463 8.064 16.404 1.00 95.81 82 ASP A C 1
ATOM 679 O O . ASP A 1 82 ? -13.398 9.227 16.804 1.00 95.81 82 ASP A O 1
ATOM 683 N N . ARG A 1 83 ? -12.605 7.605 15.484 1.00 96.19 83 ARG A N 1
ATOM 684 C CA . ARG A 1 83 ? -11.533 8.427 14.907 1.00 96.19 83 ARG A CA 1
ATOM 685 C C . ARG A 1 83 ? -11.226 8.062 13.460 1.00 96.19 83 ARG A C 1
ATOM 687 O O . ARG A 1 83 ? -11.494 6.954 13.003 1.00 96.19 83 ARG A O 1
ATOM 694 N N . LYS A 1 84 ? -10.582 8.996 12.765 1.00 96.31 84 LYS A N 1
ATOM 695 C CA . LYS A 1 84 ? -9.925 8.766 11.476 1.00 96.31 84 LYS A CA 1
ATOM 696 C C . LYS A 1 84 ? -8.431 9.016 11.623 1.00 96.31 84 LYS A C 1
ATOM 698 O O . LYS A 1 84 ? -8.031 9.960 12.301 1.00 96.31 84 LYS A O 1
ATOM 703 N N . GLU A 1 85 ? -7.631 8.188 10.976 1.00 95.00 85 GLU A N 1
ATOM 704 C CA . GLU A 1 85 ? -6.178 8.312 10.945 1.00 95.00 85 GLU A CA 1
ATOM 705 C C . GLU A 1 85 ? -5.736 8.495 9.494 1.00 95.00 85 GLU A C 1
ATOM 707 O O . GLU A 1 85 ? -6.093 7.704 8.619 1.00 95.00 85 GLU A O 1
ATOM 712 N N . GLU A 1 86 ? -5.015 9.583 9.228 1.00 95.50 86 GLU A N 1
ATOM 713 C CA . GLU A 1 86 ? -4.519 9.915 7.895 1.00 95.50 86 GLU A CA 1
ATOM 714 C C . GLU A 1 86 ? -3.057 9.493 7.775 1.00 95.50 86 GLU A C 1
ATOM 716 O O . GLU A 1 86 ? -2.219 9.906 8.574 1.00 95.50 86 GLU A O 1
ATOM 721 N N . ILE A 1 87 ? -2.755 8.689 6.760 1.00 95.50 87 ILE A N 1
ATOM 72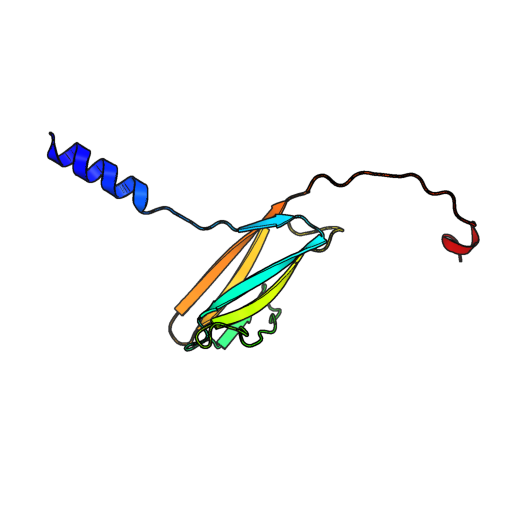2 C CA . ILE A 1 87 ? -1.423 8.133 6.525 1.00 95.50 87 ILE A CA 1
ATOM 723 C C . ILE A 1 87 ? -0.928 8.671 5.187 1.00 95.50 87 ILE A C 1
ATOM 725 O O . ILE A 1 87 ? -1.513 8.388 4.138 1.00 95.50 87 ILE A O 1
ATOM 729 N N . PHE A 1 88 ? 0.148 9.452 5.220 1.00 96.00 88 PHE A N 1
ATOM 730 C CA . PHE A 1 88 ? 0.751 10.049 4.032 1.00 96.00 88 PHE A CA 1
ATOM 731 C C . PHE A 1 88 ? 1.983 9.252 3.608 1.00 96.00 88 PHE A C 1
ATOM 733 O O . PHE A 1 88 ? 2.895 9.027 4.404 1.00 96.00 88 PHE A O 1
ATOM 740 N N . ILE A 1 89 ? 1.998 8.833 2.342 1.00 96.19 89 ILE A N 1
ATOM 741 C CA . ILE A 1 89 ? 3.080 8.062 1.729 1.00 96.19 89 ILE A CA 1
ATOM 742 C C . ILE A 1 89 ? 3.616 8.846 0.534 1.00 96.19 89 ILE A C 1
ATOM 744 O O . ILE A 1 89 ? 2.905 9.049 -0.455 1.00 96.19 89 ILE A O 1
ATOM 748 N N . LYS A 1 90 ? 4.874 9.273 0.614 1.00 97.12 90 LYS A N 1
ATOM 749 C CA . LYS A 1 90 ? 5.593 9.931 -0.477 1.00 97.12 90 LYS A CA 1
ATOM 750 C C . LYS A 1 90 ? 6.260 8.889 -1.370 1.00 97.12 90 LYS A C 1
ATOM 752 O O . LYS A 1 90 ? 6.947 7.988 -0.886 1.00 97.12 90 LYS A O 1
ATOM 757 N N . THR A 1 91 ? 6.085 9.029 -2.677 1.00 98.00 91 THR A N 1
ATOM 758 C CA . THR A 1 91 ? 6.740 8.156 -3.652 1.00 98.00 91 THR A CA 1
ATOM 759 C C . THR A 1 91 ? 8.194 8.567 -3.841 1.00 98.00 91 THR A C 1
ATOM 761 O O . THR A 1 91 ? 8.498 9.738 -4.074 1.00 98.00 91 THR A O 1
ATOM 764 N N . LEU A 1 92 ? 9.089 7.585 -3.794 1.00 97.69 92 LEU A N 1
ATOM 765 C CA . LEU A 1 92 ? 10.489 7.728 -4.171 1.00 97.69 92 LEU A CA 1
ATOM 766 C C . LEU A 1 92 ? 10.738 7.068 -5.530 1.00 97.69 92 LEU A C 1
ATOM 768 O O . LEU A 1 92 ? 10.192 6.009 -5.840 1.00 97.69 92 LEU A O 1
ATOM 772 N N . GLU A 1 93 ? 11.616 7.664 -6.331 1.00 97.38 93 GLU A N 1
ATOM 773 C CA . GLU A 1 93 ? 12.000 7.100 -7.631 1.00 97.38 93 GLU A CA 1
ATOM 774 C C . GLU A 1 93 ? 12.796 5.798 -7.491 1.00 97.38 93 GLU A C 1
ATOM 776 O O . GLU A 1 93 ? 12.689 4.909 -8.336 1.00 97.38 93 GLU A O 1
ATOM 781 N N . GLY A 1 94 ? 13.577 5.676 -6.415 1.00 95.88 94 GLY A N 1
ATOM 782 C CA . GLY A 1 94 ? 14.583 4.628 -6.273 1.00 95.88 94 GLY A CA 1
ATOM 783 C C . GLY A 1 94 ? 15.754 4.812 -7.242 1.00 95.88 94 GLY A C 1
ATOM 784 O O . GLY A 1 94 ? 15.816 5.767 -8.009 1.00 95.88 94 GLY A O 1
ATOM 785 N N . ASN A 1 95 ? 16.693 3.866 -7.214 1.00 97.75 95 ASN A N 1
ATOM 786 C CA . ASN A 1 95 ? 17.905 3.889 -8.041 1.00 97.75 95 ASN A CA 1
ATOM 787 C C . ASN A 1 95 ? 17.928 2.728 -9.046 1.00 97.75 95 ASN A C 1
ATOM 789 O O . ASN A 1 95 ? 18.898 1.969 -9.117 1.00 97.75 95 ASN A O 1
ATOM 793 N N . TYR A 1 96 ? 16.845 2.569 -9.809 1.00 97.06 96 TYR A N 1
ATOM 794 C CA . TYR A 1 96 ? 16.736 1.533 -10.836 1.00 97.06 96 TYR A CA 1
ATOM 795 C C . TYR A 1 96 ? 17.742 1.764 -11.971 1.00 97.06 96 TYR A C 1
ATOM 797 O O . TYR A 1 96 ? 17.943 2.892 -12.422 1.00 97.06 96 TYR A O 1
ATOM 805 N N . LYS A 1 97 ? 18.391 0.691 -12.432 1.00 97.19 97 LYS A N 1
ATOM 806 C CA . LYS A 1 97 ? 19.301 0.719 -13.586 1.00 97.19 97 LYS A CA 1
ATOM 807 C C . LYS A 1 97 ? 18.541 0.399 -14.872 1.00 97.19 97 LYS A C 1
ATOM 809 O O . LYS A 1 97 ? 17.447 -0.155 -14.829 1.00 97.19 97 LYS A O 1
ATOM 814 N N . SER A 1 98 ? 19.128 0.759 -16.007 1.00 95.44 98 SER A N 1
ATOM 815 C CA . SER A 1 98 ? 18.612 0.422 -17.332 1.00 95.44 98 SER A CA 1
ATOM 816 C C . SER A 1 98 ? 19.507 -0.606 -18.019 1.00 95.44 98 SER A C 1
ATOM 818 O O . SER A 1 98 ? 20.718 -0.639 -17.803 1.00 95.44 98 SER A O 1
ATOM 820 N N . GLU A 1 99 ? 18.901 -1.425 -18.873 1.00 96.31 99 GLU A N 1
ATOM 821 C CA . GLU A 1 99 ? 19.593 -2.383 -19.731 1.00 96.31 99 GLU A CA 1
ATOM 822 C C . GLU A 1 99 ? 18.996 -2.372 -21.143 1.00 96.31 99 GLU A C 1
ATOM 824 O O . GLU A 1 99 ? 17.873 -1.907 -21.360 1.00 96.31 99 GLU A O 1
ATOM 829 N N . LYS A 1 100 ? 19.766 -2.867 -22.116 1.00 97.19 100 LYS A N 1
ATOM 830 C CA . LYS A 1 100 ? 19.302 -3.107 -23.486 1.00 97.19 100 LYS A CA 1
ATOM 831 C C . LYS A 1 100 ? 19.282 -4.612 -23.718 1.00 97.19 100 LYS A C 1
ATOM 833 O O . LYS A 1 100 ? 20.321 -5.253 -23.604 1.00 97.19 100 LYS A O 1
ATOM 838 N N . LEU A 1 101 ? 18.118 -5.150 -24.068 1.00 95.69 101 LEU A N 1
ATOM 839 C CA . LEU A 1 101 ? 17.931 -6.569 -24.360 1.00 95.69 101 LEU A CA 1
ATOM 840 C C . LEU A 1 101 ? 17.626 -6.753 -25.846 1.00 95.69 101 LEU A C 1
ATOM 842 O O . LEU A 1 101 ? 16.762 -6.067 -26.392 1.00 95.69 101 LEU A O 1
ATOM 846 N N . GLN A 1 102 ? 18.322 -7.690 -26.490 1.00 96.94 102 GLN A N 1
ATOM 847 C CA . GLN A 1 102 ? 17.997 -8.135 -27.841 1.00 96.94 102 GLN A CA 1
ATOM 848 C C . GLN A 1 102 ? 17.035 -9.319 -27.739 1.00 96.94 102 GLN A C 1
ATOM 850 O O . GLN A 1 102 ? 17.345 -10.316 -27.090 1.00 96.94 102 GLN A O 1
ATOM 855 N N . VAL A 1 103 ? 15.874 -9.217 -28.383 1.00 96.44 103 VAL A N 1
ATOM 856 C CA . VAL A 1 103 ? 14.859 -10.279 -28.408 1.00 96.44 103 VAL A CA 1
ATOM 857 C C . VAL A 1 103 ? 14.413 -10.554 -29.839 1.00 96.44 103 VAL A C 1
ATOM 859 O O . VAL A 1 103 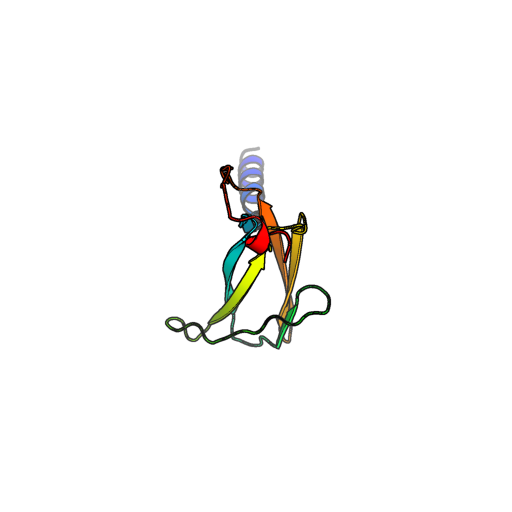? 14.591 -9.724 -30.729 1.00 96.44 103 VAL A O 1
ATOM 862 N N . GLU A 1 104 ? 13.830 -11.728 -30.073 1.00 96.69 104 GLU A N 1
ATOM 863 C CA . GLU A 1 104 ? 13.194 -12.038 -31.354 1.00 96.69 104 GLU A CA 1
ATOM 864 C C . GLU A 1 104 ? 12.038 -11.060 -31.624 1.00 96.69 104 GLU A C 1
ATOM 866 O O . GLU A 1 104 ? 11.203 -10.837 -30.744 1.00 96.69 104 GLU A O 1
ATOM 871 N N . ASN A 1 105 ? 11.925 -10.530 -32.850 1.00 96.25 105 ASN A N 1
ATOM 872 C CA . ASN A 1 105 ? 10.889 -9.540 -33.185 1.00 96.25 105 ASN A CA 1
ATOM 873 C C . ASN A 1 105 ? 9.466 -10.022 -32.863 1.00 96.25 105 ASN A C 1
ATOM 875 O O . ASN A 1 105 ? 8.681 -9.244 -32.331 1.00 96.25 105 ASN A O 1
ATOM 879 N N . LYS A 1 106 ? 9.161 -11.312 -33.068 1.00 96.75 106 LYS A N 1
ATOM 880 C CA . LYS A 1 106 ? 7.850 -11.910 -32.738 1.00 96.75 106 LYS A CA 1
ATOM 881 C C . LYS A 1 106 ? 7.465 -11.834 -31.248 1.00 96.75 106 LYS A C 1
ATOM 883 O O . LYS A 1 106 ? 6.345 -12.174 -30.891 1.00 96.75 106 LYS A O 1
ATOM 888 N N . LYS A 1 107 ? 8.390 -11.461 -30.349 1.00 95.75 107 LYS A N 1
ATOM 889 C CA . LYS A 1 107 ? 8.135 -11.297 -28.903 1.00 95.75 107 LYS A CA 1
ATOM 890 C C . LYS A 1 107 ? 7.719 -9.883 -28.507 1.00 95.75 107 LYS A C 1
ATOM 892 O O . LYS A 1 107 ? 7.202 -9.704 -27.410 1.00 95.75 107 LYS A O 1
ATOM 897 N N . ILE A 1 108 ? 7.948 -8.902 -29.375 1.00 96.38 108 ILE A N 1
ATOM 898 C CA . ILE A 1 108 ? 7.608 -7.489 -29.145 1.00 96.38 108 ILE A CA 1
ATOM 899 C C . ILE A 1 108 ? 6.647 -6.937 -30.207 1.00 96.38 108 ILE A C 1
ATOM 901 O O . ILE A 1 108 ? 5.909 -5.999 -29.923 1.00 96.38 108 ILE A O 1
ATOM 905 N N . PHE A 1 109 ? 6.611 -7.558 -31.387 1.00 95.06 109 PHE A N 1
ATOM 906 C CA . PHE A 1 109 ? 5.657 -7.322 -32.469 1.00 95.06 109 PHE A CA 1
ATOM 907 C C . PHE A 1 109 ? 4.969 -8.662 -32.793 1.00 95.06 109 PHE A C 1
ATOM 909 O O . PHE A 1 109 ? 5.486 -9.404 -33.634 1.00 95.06 109 PHE A O 1
ATOM 916 N N . PRO A 1 110 ? 3.915 -9.027 -32.035 1.00 86.88 110 PRO A N 1
ATOM 917 C CA . PRO A 1 110 ? 3.234 -10.317 -32.155 1.00 86.88 110 PRO A CA 1
ATOM 918 C C . PRO A 1 110 ? 2.475 -10.480 -33.475 1.0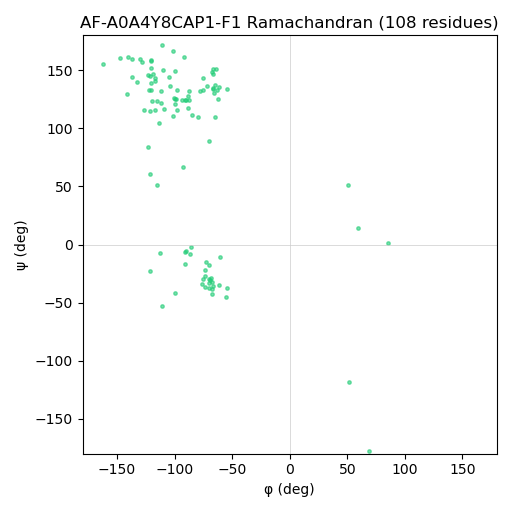0 86.88 110 PRO A C 1
ATOM 920 O O . PRO A 1 110 ? 1.995 -9.458 -34.018 1.00 86.88 110 PRO A O 1
#

Foldseek 3Di:
DVVVVVVVVVVVPPDPPPAAEDEAFDKDKDKDFPPQWDFKDFVPDTFDWDADPPDRRIIITIDHHHLPDGDQKTWMWTDGPVDIDIHIYGYDNDDDDDDDDDDDPVVVPD

Mean predicted aligned error: 7.55 Å

Secondary structure (DSSP, 8-state):
-HHHHHHHHHHTTS-----EEEETT-EEEEEEE-TTEEEEEETTEEEPEEE-SS-TTEEEEEEE--SSS--SEEEEEEEESS-EEEEEEEEE------------GGGT--

Radius of gyration: 20.94 Å; Cα contacts (8 Å, |Δi|>4): 167; chains: 1; bounding box: 35×47×65 Å

Nearest PDB structures (foldseek):
  6jn7-assembly2_B  TM=1.007E+00  e=3.758E-15  Campylobacter jejuni
  6jmx-assembly1_A  TM=8.899E-01  e=1.255E-14  Campylobacter jejuni
  7e64-assembly1_A  TM=8.880E-01  e=1.408E-14  Campylobacter jejuni
  6dns-assembly1_A  TM=4.391E-01  e=3.288E-02  Mariniflexile fucanivorans
  2yd9-assembly1_A-2  TM=4.409E-01  e=1.305E-01  Homo sapiens

pLDDT: mean 91.1, std 13.39, range [51.19, 98.62]